Protein AF-A0A429GMI8-F1 (afdb_monomer)

pLDDT: mean 94.77, std 4.15, range [67.19, 98.38]

Nearest PDB structures (foldseek):
  2qen-assembly1_A  TM=8.266E-01  e=5.742E-08  unclassified
  6ez1-assembly1_A  TM=9.161E-01  e=9.143E-01  Halobacterium salinarum NRC-1
  8vap-assembly1_A  TM=3.397E-01  e=1.496E+00  Escherichia coli
  1tlq-assembly1_A  TM=2.364E-01  e=5.269E+00  Bacillus subtilis

Radius of gyration: 17.48 Å; Cα contacts (8 Å, |Δi|>4): 154; chains: 1; bounding box: 39×21×49 Å

Foldseek 3Di:
DDFDDLVVQLVVLCVLQVVVVHDDDSVLSSVQCVQWVRDVVLSVLQSVVVSVPPSDVVVSLVVLLVVLLVVLVPDDPLLLLLLLQLLVPQQDPVSSQVSCCVPPVDGDDPVRSVVSVVVCVVVQQDDSSHGPTVSNSSNSNVD

Sequence (143 aa):
MERFTREDSMEFLSRGFAEEGLHPPIGVLEKAVELFDGIVGWLTLYGRSYVDGLTDLEKLKDVAVDMALEELNKLSEREKIILKAIAAGSDSWSKVRRYIAERKGVIFPKATLTRTIKKLEKLSLIRDYEFLDPVYKLAASRL

Solvent-accessible surface area (backbone atoms only — not comparable to full-atom values): 7926 Å² total; per-residue (Å²): 133,69,63,43,52,73,65,55,36,48,50,52,51,52,51,57,33,48,77,73,75,42,82,76,59,67,73,58,51,52,51,51,40,67,65,44,64,21,29,50,70,53,52,48,54,48,55,51,38,37,72,75,66,55,70,54,62,68,62,51,49,50,54,51,23,51,54,39,32,60,58,54,65,74,48,54,72,70,52,48,52,51,45,29,28,30,51,74,68,21,64,41,74,69,46,33,53,49,46,40,35,74,77,68,74,45,83,74,56,69,70,56,51,55,51,48,52,55,49,41,37,74,69,59,53,30,54,89,54,38,62,73,40,68,48,50,35,57,18,31,61,72,106

Structure (mmCIF, N/CA/C/O backbone):
data_AF-A0A429GMI8-F1
#
_entry.id   AF-A0A429GMI8-F1
#
loop_
_atom_site.group_PDB
_atom_site.id
_atom_site.type_symbol
_atom_site.label_atom_id
_atom_site.label_alt_i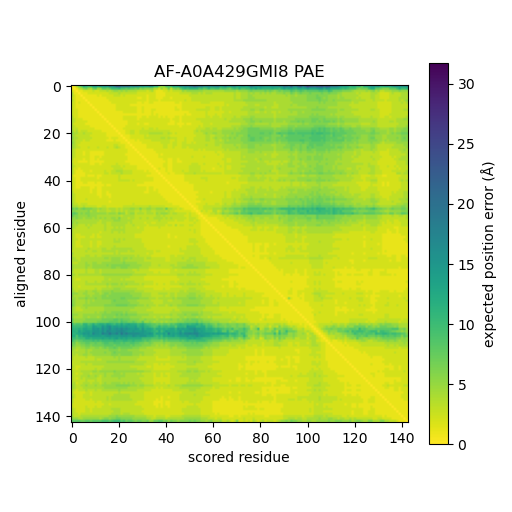d
_atom_site.label_comp_id
_atom_site.label_asym_id
_atom_site.label_entity_id
_atom_site.label_seq_id
_atom_site.pdbx_PDB_ins_code
_atom_site.Cartn_x
_atom_site.Cartn_y
_atom_site.Cartn_z
_atom_site.occupancy
_atom_site.B_iso_or_equiv
_atom_site.auth_seq_id
_atom_site.auth_comp_id
_atom_site.auth_asym_id
_atom_site.auth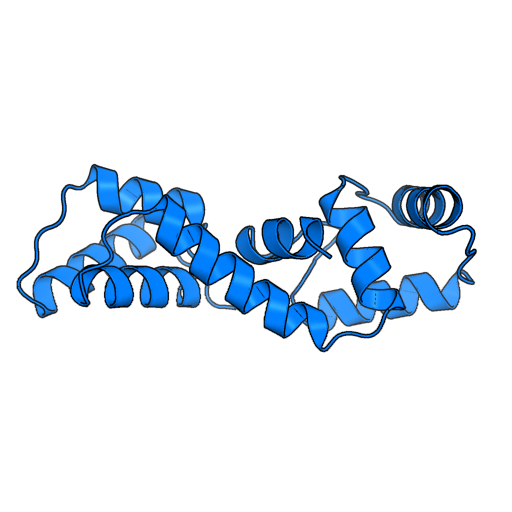_atom_id
_atom_site.pdbx_PDB_model_num
ATOM 1 N N . MET A 1 1 ? 6.431 7.946 4.937 1.00 67.19 1 MET A N 1
ATOM 2 C CA . MET A 1 1 ? 5.320 7.123 5.441 1.00 67.19 1 MET A CA 1
ATOM 3 C C . MET A 1 1 ? 5.625 6.820 6.889 1.00 67.19 1 MET A C 1
ATOM 5 O O . MET A 1 1 ? 6.722 6.346 7.161 1.00 67.19 1 MET A O 1
ATOM 9 N N . GLU A 1 2 ? 4.728 7.193 7.792 1.00 86.81 2 GLU A N 1
ATOM 10 C CA . GLU A 1 2 ? 4.853 6.862 9.209 1.00 86.81 2 GLU A CA 1
ATOM 11 C C . GLU A 1 2 ? 4.366 5.428 9.417 1.00 86.81 2 GLU A C 1
ATOM 13 O O . GLU A 1 2 ? 3.319 5.041 8.890 1.00 86.81 2 GLU A O 1
ATOM 18 N N . ARG A 1 3 ? 5.171 4.629 10.114 1.00 94.19 3 ARG A N 1
ATOM 19 C CA . ARG A 1 3 ? 4.885 3.230 10.406 1.00 94.19 3 ARG A CA 1
ATOM 20 C C . ARG A 1 3 ? 5.183 2.984 11.875 1.00 94.19 3 ARG A C 1
ATOM 22 O O . ARG A 1 3 ? 6.300 3.226 12.325 1.00 94.19 3 ARG A O 1
ATOM 29 N N . PHE A 1 4 ? 4.177 2.511 12.583 1.00 96.69 4 PHE A N 1
ATOM 30 C CA . PHE A 1 4 ? 4.239 2.167 13.989 1.00 96.69 4 PHE A CA 1
ATOM 31 C C . PHE A 1 4 ? 4.766 0.753 14.205 1.00 96.69 4 PHE A C 1
ATOM 33 O O . PHE A 1 4 ? 4.695 -0.106 13.322 1.00 96.69 4 PHE A O 1
ATOM 40 N N . THR A 1 5 ? 5.297 0.514 15.404 1.00 97.12 5 THR A N 1
ATOM 41 C CA . THR A 1 5 ? 5.516 -0.849 15.894 1.00 97.12 5 THR A CA 1
ATOM 42 C C . THR A 1 5 ? 4.171 -1.554 16.081 1.00 97.12 5 THR A C 1
ATOM 44 O O . THR A 1 5 ? 3.110 -0.919 16.032 1.00 97.12 5 THR A O 1
ATOM 47 N N . ARG A 1 6 ? 4.180 -2.876 16.290 1.00 96.50 6 ARG A N 1
ATOM 48 C CA . ARG A 1 6 ? 2.935 -3.607 16.566 1.00 96.50 6 ARG A CA 1
ATOM 49 C C . ARG A 1 6 ? 2.269 -3.047 17.824 1.00 96.50 6 ARG A C 1
ATOM 51 O O . ARG A 1 6 ? 1.066 -2.818 17.820 1.00 96.50 6 ARG A O 1
ATOM 58 N N . GLU A 1 7 ? 3.058 -2.791 18.860 1.00 96.94 7 GLU A N 1
ATOM 59 C CA . GLU A 1 7 ? 2.626 -2.257 20.149 1.00 96.94 7 GLU A CA 1
ATOM 60 C C . GLU A 1 7 ? 2.018 -0.860 19.994 1.00 96.94 7 GLU A C 1
ATOM 62 O O . GLU A 1 7 ? 0.875 -0.648 20.398 1.00 96.94 7 GLU A O 1
ATOM 67 N N . ASP A 1 8 ? 2.723 0.050 19.314 1.00 98.00 8 ASP A N 1
ATOM 68 C CA . ASP A 1 8 ? 2.232 1.410 19.057 1.00 98.00 8 ASP A CA 1
ATOM 69 C C . ASP A 1 8 ? 0.954 1.392 18.204 1.00 98.00 8 ASP A C 1
ATOM 71 O O . ASP A 1 8 ? 0.040 2.179 18.427 1.00 98.00 8 ASP A O 1
ATOM 75 N N . SER A 1 9 ? 0.848 0.464 17.247 1.00 98.00 9 SER A N 1
ATOM 76 C CA . SER A 1 9 ? -0.350 0.307 16.409 1.00 98.00 9 SER A CA 1
ATOM 77 C C . SER A 1 9 ? -1.560 -0.162 17.218 1.00 98.00 9 SER A C 1
ATOM 79 O O . SER A 1 9 ? -2.674 0.328 17.016 1.00 98.00 9 SER A O 1
ATOM 81 N N . MET A 1 10 ? -1.344 -1.107 18.138 1.00 97.81 10 MET A N 1
ATOM 82 C CA . MET A 1 10 ? -2.378 -1.598 19.048 1.00 97.81 10 MET A CA 1
ATOM 83 C C . MET A 1 10 ? -2.835 -0.494 20.003 1.00 97.81 10 MET A C 1
ATOM 85 O O . MET A 1 10 ? -4.040 -0.308 20.180 1.00 97.81 10 MET A O 1
ATOM 89 N N . GLU A 1 11 ? -1.896 0.261 20.581 1.00 97.56 11 GLU A N 1
ATOM 90 C CA . GLU A 1 11 ? -2.214 1.397 21.447 1.00 97.56 11 GLU A CA 1
ATOM 91 C C . GLU A 1 11 ? -2.968 2.485 20.675 1.00 97.56 11 GLU A C 1
ATOM 93 O O . GLU A 1 11 ? -4.008 2.956 21.140 1.00 97.56 11 GLU A O 1
ATOM 98 N N . PHE A 1 12 ? -2.495 2.837 19.477 1.00 97.62 12 PHE A N 1
ATOM 99 C CA . PHE A 1 12 ? -3.115 3.834 18.607 1.00 97.62 12 PHE A CA 1
ATOM 100 C C . PHE A 1 12 ? -4.587 3.508 18.328 1.00 97.62 12 PHE A C 1
ATOM 102 O O . PHE A 1 12 ? -5.462 4.339 18.577 1.00 97.62 12 PHE A O 1
ATOM 109 N N . LEU A 1 13 ? -4.880 2.280 17.881 1.00 97.06 13 LEU A N 1
ATOM 110 C CA . LEU A 1 13 ? -6.254 1.840 17.634 1.00 97.06 13 LEU A CA 1
ATOM 111 C C . LEU A 1 13 ? -7.080 1.797 18.923 1.00 97.06 13 LEU A C 1
ATOM 113 O O . LEU A 1 13 ? -8.200 2.302 18.950 1.00 97.06 13 LEU A O 1
ATOM 117 N N . SER A 1 14 ? -6.542 1.207 19.995 1.00 97.06 14 SER A N 1
ATOM 118 C CA . SER A 1 14 ? -7.264 1.067 21.263 1.00 97.06 14 SER A CA 1
ATOM 119 C C . SER A 1 14 ? -7.665 2.421 21.844 1.00 97.06 14 SER A C 1
ATOM 121 O O . SER A 1 14 ? -8.777 2.560 22.352 1.00 97.06 14 SER A O 1
ATOM 123 N N . ARG A 1 15 ? -6.772 3.414 21.785 1.00 97.12 15 ARG A N 1
ATOM 124 C CA . ARG A 1 15 ? -7.049 4.769 22.269 1.00 97.12 15 ARG A CA 1
ATOM 125 C C . ARG A 1 15 ? -8.063 5.482 21.384 1.00 97.12 15 ARG A C 1
ATOM 127 O O . ARG A 1 15 ? -9.026 6.016 21.922 1.00 97.12 15 ARG A O 1
ATOM 134 N N . GLY A 1 16 ? -7.907 5.407 20.061 1.00 96.44 16 GLY A N 1
ATOM 135 C CA . GLY A 1 16 ? -8.865 5.998 19.124 1.00 96.44 16 GLY A CA 1
ATOM 136 C C . GLY A 1 16 ? -10.281 5.439 19.295 1.00 96.44 16 GLY A C 1
ATOM 137 O O . GLY A 1 16 ? -11.247 6.192 19.307 1.00 96.44 16 GLY A O 1
ATOM 138 N N . PHE A 1 17 ? -10.423 4.129 19.520 1.00 96.81 17 PHE A N 1
ATOM 139 C CA . PHE A 1 17 ? -11.732 3.541 19.818 1.00 96.81 17 PHE A CA 1
ATOM 140 C C . PHE A 1 17 ? -12.294 3.992 21.167 1.00 96.81 17 PHE A C 1
ATOM 142 O O . PHE A 1 17 ? -13.485 4.284 21.252 1.00 96.81 17 PHE A O 1
ATOM 149 N N . ALA A 1 18 ? -11.458 4.082 22.204 1.00 96.69 18 ALA A N 1
ATOM 150 C CA . ALA A 1 18 ? -11.894 4.539 23.520 1.00 96.69 18 ALA A CA 1
ATOM 151 C C . ALA A 1 18 ? -12.388 5.997 23.502 1.00 96.69 18 ALA A C 1
ATOM 153 O O . ALA A 1 18 ? -13.347 6.316 24.203 1.00 96.69 18 ALA A O 1
ATOM 154 N N . GLU A 1 19 ? -11.780 6.863 22.684 1.00 96.69 19 GLU A N 1
ATOM 155 C CA . GLU A 1 19 ? -12.226 8.250 22.470 1.00 96.69 19 GLU A CA 1
ATOM 156 C C . GLU A 1 19 ? -13.634 8.326 21.853 1.00 96.69 19 GLU A C 1
ATOM 158 O O . GLU A 1 19 ? -14.408 9.217 22.197 1.00 96.69 19 GLU A O 1
ATOM 163 N N . GLU A 1 20 ? -14.004 7.342 21.031 1.00 95.31 20 GLU A N 1
ATOM 164 C CA . GLU A 1 20 ? -15.343 7.185 20.441 1.00 95.31 20 GLU A CA 1
ATOM 165 C C . GLU A 1 20 ? -16.293 6.338 21.319 1.00 95.31 20 GLU A C 1
ATOM 167 O O . GLU A 1 20 ? -17.400 5.988 20.908 1.00 95.31 20 GLU A O 1
ATOM 172 N N . GLY A 1 21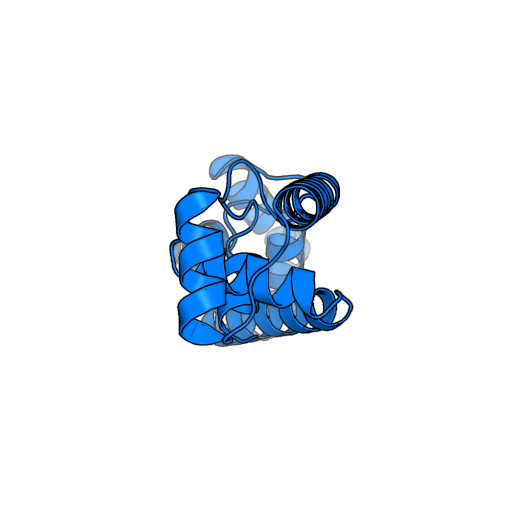 ? -15.878 5.971 22.539 1.00 95.56 21 GLY A N 1
ATOM 173 C CA . GLY A 1 21 ? -16.671 5.150 23.462 1.00 95.56 21 GLY A CA 1
ATOM 174 C C . GLY A 1 21 ? -16.834 3.685 23.033 1.00 95.56 21 GLY A C 1
ATOM 175 O O . GLY A 1 21 ? -17.758 3.005 23.486 1.00 95.56 21 GLY A O 1
ATOM 176 N N . LEU A 1 22 ? -15.958 3.188 22.156 1.00 94.56 22 LEU A N 1
ATOM 177 C CA . LEU A 1 22 ? -15.963 1.821 21.643 1.00 94.56 22 LEU A CA 1
ATOM 178 C C . LEU A 1 22 ? -14.863 0.968 22.282 1.00 94.56 22 LEU A C 1
ATOM 180 O O . LEU A 1 22 ? -13.749 1.420 22.540 1.00 94.56 22 LEU A O 1
ATOM 184 N N . HIS A 1 23 ? -15.156 -0.323 22.450 1.00 94.31 23 HIS A N 1
ATOM 185 C CA . HIS A 1 23 ? -14.199 -1.317 22.944 1.00 94.31 23 HIS A CA 1
ATOM 186 C C . HIS A 1 23 ? -14.226 -2.586 22.080 1.00 94.31 23 HIS A C 1
ATOM 188 O O . HIS A 1 23 ? -14.779 -3.608 22.500 1.00 94.31 23 HIS A O 1
ATOM 194 N N . PRO A 1 24 ? -13.683 -2.545 20.848 1.00 91.94 24 PRO A N 1
ATOM 195 C CA 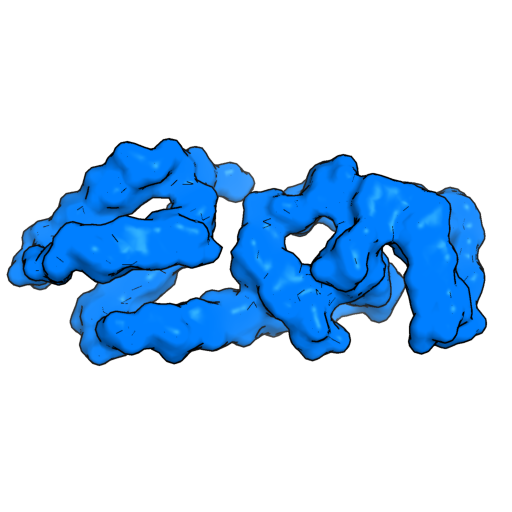. PRO A 1 24 ? -13.638 -3.726 19.998 1.00 91.94 24 PRO A CA 1
ATOM 196 C C . PRO A 1 24 ? -12.791 -4.842 20.636 1.00 91.94 24 PRO A C 1
ATOM 198 O O . PRO A 1 24 ? -11.828 -4.552 21.351 1.00 91.94 24 PRO A O 1
ATOM 201 N N . PRO A 1 25 ? -13.104 -6.125 20.374 1.00 93.56 25 PRO A N 1
ATOM 202 C CA . PRO A 1 25 ? -12.305 -7.238 20.878 1.00 93.56 25 PRO A CA 1
ATOM 203 C C . PRO A 1 25 ? -10.842 -7.130 20.439 1.00 93.56 25 PRO A C 1
ATOM 205 O O . PRO A 1 25 ? -10.569 -6.792 19.292 1.00 93.56 25 PRO A 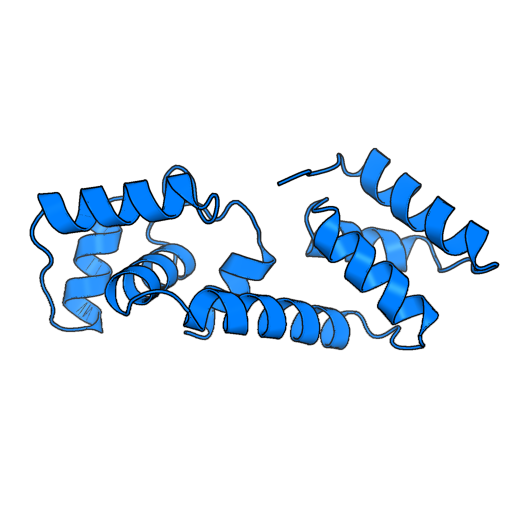O 1
ATOM 208 N N . ILE A 1 26 ? -9.895 -7.505 21.301 1.00 93.19 26 ILE A N 1
ATOM 209 C CA . ILE A 1 26 ? -8.458 -7.378 20.995 1.00 93.19 26 ILE A CA 1
ATOM 210 C C . ILE A 1 26 ? -8.055 -8.076 19.687 1.00 93.19 26 ILE A C 1
ATOM 212 O O . ILE A 1 26 ? -7.328 -7.500 18.886 1.00 93.19 26 ILE A O 1
ATOM 216 N N . GLY A 1 27 ? -8.630 -9.249 19.400 1.00 93.81 27 GLY A N 1
ATOM 217 C CA . GLY A 1 27 ? -8.365 -9.986 18.161 1.00 93.81 27 GLY A CA 1
ATOM 218 C C . GLY A 1 27 ? 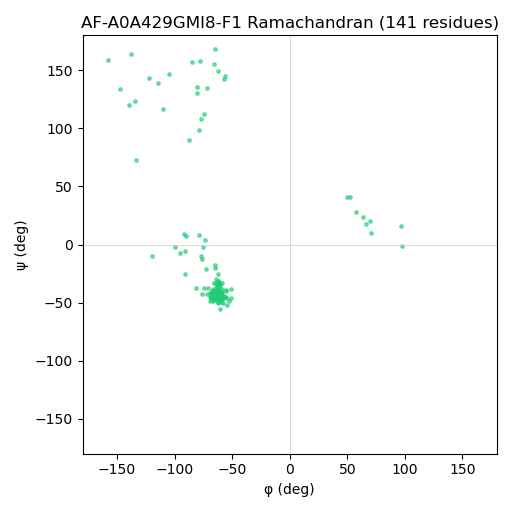-8.835 -9.272 16.887 1.00 93.81 27 GLY A C 1
ATOM 219 O O . GLY A 1 27 ? -8.400 -9.619 15.795 1.00 93.81 27 GLY A O 1
ATOM 220 N N . VAL A 1 28 ? -9.721 -8.278 16.997 1.00 91.81 28 VAL A N 1
ATOM 221 C CA . VAL A 1 28 ? -10.105 -7.401 15.880 1.00 91.81 28 VAL A CA 1
ATOM 222 C C . VAL A 1 28 ? -8.995 -6.382 15.603 1.00 91.81 28 VAL A C 1
ATOM 224 O O . VAL A 1 28 ? -8.628 -6.184 14.447 1.00 91.81 28 VAL A O 1
ATOM 227 N N . LEU A 1 29 ? -8.411 -5.792 16.652 1.00 94.44 29 LEU A N 1
ATOM 228 C CA . LEU A 1 29 ? -7.282 -4.864 16.535 1.00 94.44 29 LEU A CA 1
ATOM 229 C C . LEU A 1 29 ? -6.044 -5.590 15.999 1.00 94.44 29 LEU A C 1
ATOM 231 O O . LEU A 1 29 ? -5.426 -5.113 15.054 1.00 94.44 29 LEU A O 1
ATOM 235 N N . GLU A 1 30 ? -5.725 -6.769 16.540 1.00 95.56 30 GLU A N 1
ATOM 236 C CA . GLU A 1 30 ? -4.558 -7.555 16.117 1.00 95.56 30 GLU A CA 1
ATOM 237 C C . GLU A 1 30 ? -4.590 -7.864 14.621 1.00 95.56 30 GLU A C 1
ATOM 239 O O . GLU A 1 30 ? -3.599 -7.649 13.925 1.00 95.56 30 GLU A O 1
ATOM 244 N N . LYS A 1 31 ? -5.748 -8.290 14.103 1.00 93.44 31 LYS A N 1
ATOM 245 C CA . LYS A 1 31 ? -5.912 -8.561 12.671 1.00 93.44 31 LYS A CA 1
ATOM 246 C C . LYS A 1 31 ? -5.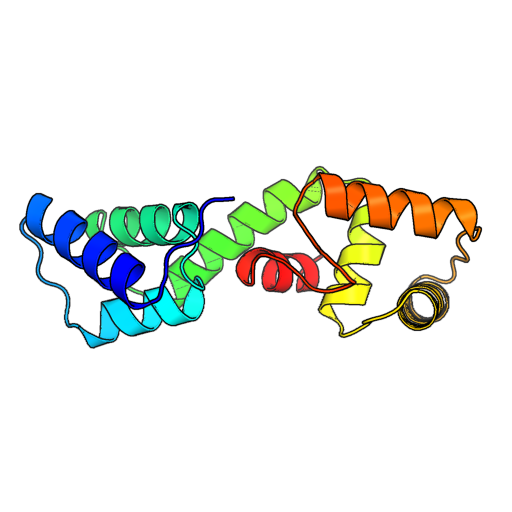748 -7.308 11.813 1.00 93.44 31 LYS A C 1
ATOM 248 O O . LYS A 1 31 ? -5.185 -7.396 10.726 1.00 93.44 31 LYS A O 1
ATOM 253 N N . ALA A 1 32 ? -6.227 -6.153 12.277 1.00 93.25 32 ALA A N 1
ATOM 254 C CA . ALA A 1 32 ? -6.036 -4.893 11.566 1.00 93.25 32 ALA A CA 1
ATOM 255 C C . ALA A 1 32 ? -4.552 -4.496 11.526 1.00 93.25 32 ALA A C 1
ATOM 257 O O . ALA A 1 32 ? -4.041 -4.137 10.466 1.00 93.25 32 ALA A O 1
ATOM 258 N N . VAL A 1 33 ? -3.839 -4.624 12.649 1.00 95.88 33 VAL A N 1
ATOM 259 C CA . VAL A 1 33 ? -2.396 -4.346 12.721 1.00 95.88 33 VAL A CA 1
ATOM 260 C C . VAL A 1 33 ? -1.597 -5.299 11.834 1.00 95.88 33 VAL A C 1
ATOM 262 O O . VAL A 1 33 ? -0.692 -4.857 11.133 1.00 95.88 33 VAL A O 1
ATOM 265 N N . GLU A 1 34 ? -1.949 -6.585 11.807 1.00 94.31 34 GLU A N 1
ATOM 266 C CA . GLU A 1 34 ? -1.317 -7.576 10.927 1.00 94.31 34 GLU A CA 1
ATOM 267 C C . GLU A 1 34 ? -1.554 -7.289 9.448 1.00 94.31 34 GLU A C 1
ATOM 269 O O . GLU A 1 34 ? -0.639 -7.421 8.637 1.00 94.31 34 GLU A O 1
ATOM 274 N N . LEU A 1 35 ? -2.770 -6.877 9.089 1.00 92.56 35 LEU A N 1
ATOM 275 C CA . LEU A 1 35 ? -3.122 -6.570 7.709 1.00 92.56 35 LEU A CA 1
ATOM 276 C C . LEU A 1 35 ? -2.419 -5.303 7.198 1.00 92.56 35 LEU A C 1
ATOM 278 O O . LEU A 1 35 ? -1.970 -5.267 6.052 1.00 92.56 35 LEU A O 1
ATOM 282 N N . PHE A 1 36 ? -2.356 -4.266 8.034 1.00 94.75 36 PHE A N 1
ATOM 283 C CA . PHE A 1 36 ? -1.879 -2.938 7.647 1.00 94.75 36 PHE A CA 1
ATOM 284 C C . PHE A 1 36 ? -0.429 -2.650 8.043 1.00 94.75 36 PHE A C 1
ATOM 286 O O . PHE A 1 36 ? 0.087 -1.585 7.703 1.00 94.75 36 PHE A O 1
ATOM 293 N N . ASP A 1 37 ? 0.234 -3.590 8.720 1.00 94.75 37 ASP A N 1
ATOM 294 C CA . ASP A 1 37 ? 1.676 -3.582 9.001 1.00 94.75 37 ASP A CA 1
ATOM 295 C C . ASP A 1 37 ? 2.153 -2.266 9.647 1.00 94.75 37 ASP A C 1
ATOM 297 O O . ASP A 1 37 ? 3.170 -1.673 9.280 1.00 94.75 37 ASP A O 1
ATOM 301 N N . GLY A 1 38 ? 1.335 -1.762 10.576 1.00 94.50 38 GLY A N 1
ATOM 302 C CA . GLY A 1 38 ? 1.589 -0.545 11.346 1.00 94.50 38 GLY A CA 1
ATOM 303 C C . GLY A 1 38 ? 1.492 0.772 10.573 1.00 94.50 38 GLY A C 1
ATOM 304 O O . GLY A 1 38 ? 1.879 1.819 11.091 1.00 94.50 38 GLY A O 1
ATOM 305 N N . ILE A 1 39 ? 1.004 0.771 9.332 1.00 96.19 39 ILE A N 1
ATOM 306 C CA . ILE A 1 39 ? 0.912 1.991 8.523 1.00 96.19 39 ILE A CA 1
ATOM 307 C C . ILE A 1 39 ? -0.241 2.859 9.026 1.00 96.19 39 ILE A C 1
ATOM 309 O O . ILE A 1 39 ? -1.417 2.530 8.857 1.00 96.19 39 ILE A O 1
ATOM 313 N N . VAL A 1 40 ? 0.110 4.011 9.603 1.00 95.38 40 VAL A N 1
ATOM 314 C CA . VAL A 1 40 ? -0.818 4.894 10.332 1.00 95.38 40 VAL A CA 1
ATOM 315 C C . VAL A 1 40 ? -2.022 5.305 9.486 1.00 95.38 40 VAL A C 1
ATOM 317 O O . VAL A 1 40 ? -3.146 5.308 9.983 1.00 95.38 40 VAL A O 1
ATOM 320 N N . GLY A 1 41 ? -1.818 5.594 8.196 1.00 94.44 41 GLY A N 1
ATOM 321 C CA . GLY A 1 41 ? -2.903 5.972 7.284 1.00 94.44 41 GLY A CA 1
ATOM 322 C C . GLY A 1 41 ? -3.974 4.887 7.152 1.00 94.44 41 GLY A C 1
ATOM 323 O O . GLY A 1 41 ? -5.165 5.180 7.250 1.00 94.44 41 GLY A O 1
ATOM 324 N N . TRP A 1 42 ? -3.563 3.624 7.019 1.00 95.88 42 TRP A N 1
ATOM 325 C CA . TRP A 1 42 ? -4.499 2.506 6.923 1.00 95.88 42 TRP A CA 1
ATOM 326 C C . TR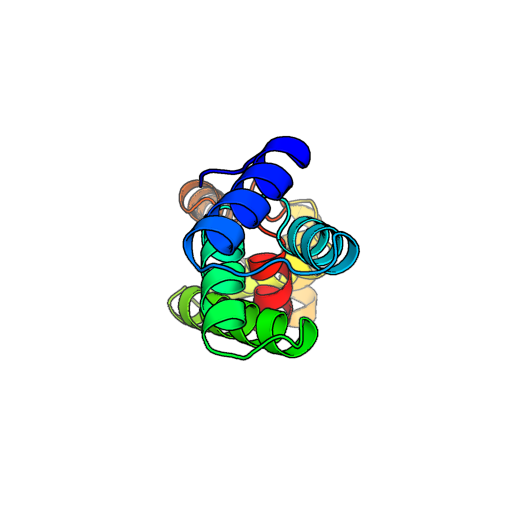P A 1 42 ? -5.137 2.151 8.262 1.00 95.88 42 TRP A C 1
ATOM 328 O O . TRP A 1 42 ? -6.331 1.869 8.298 1.00 95.88 42 TRP A O 1
ATOM 338 N N . LEU A 1 43 ? -4.388 2.235 9.368 1.00 95.69 43 LEU A N 1
ATOM 339 C CA . LEU A 1 43 ? -4.949 2.080 10.716 1.00 95.69 43 LEU A CA 1
ATOM 340 C C . LEU A 1 43 ? -6.016 3.146 11.002 1.00 95.69 43 LEU A C 1
ATOM 342 O O . LEU A 1 43 ? -7.057 2.844 11.579 1.00 95.69 43 LEU A O 1
ATOM 346 N N . THR A 1 44 ? -5.788 4.379 10.544 1.00 95.50 44 THR A N 1
ATOM 347 C CA . THR A 1 44 ? -6.747 5.485 10.662 1.00 95.50 44 THR A CA 1
ATOM 348 C C . THR A 1 44 ? -7.996 5.229 9.820 1.00 95.50 44 THR A C 1
ATOM 350 O O . THR A 1 44 ? -9.109 5.340 10.335 1.00 95.50 44 THR A O 1
ATOM 353 N N . LEU A 1 45 ? -7.832 4.836 8.549 1.00 94.62 45 LEU A N 1
ATOM 354 C CA . LEU A 1 45 ? -8.950 4.462 7.673 1.00 94.62 45 LEU A CA 1
ATOM 355 C C . LEU A 1 45 ? -9.779 3.333 8.295 1.00 94.62 45 LEU A C 1
ATOM 357 O O . LEU A 1 45 ? -11.008 3.406 8.318 1.00 94.62 45 LEU A O 1
ATOM 361 N N . TYR A 1 46 ? -9.102 2.314 8.820 1.00 94.50 46 TYR A N 1
ATOM 362 C CA . TYR A 1 46 ? -9.720 1.184 9.495 1.00 94.50 46 TYR A CA 1
ATOM 363 C C . TYR A 1 46 ? -10.524 1.621 10.721 1.00 94.50 46 TYR A C 1
ATOM 365 O O . TYR A 1 46 ? -11.717 1.335 10.796 1.00 94.50 46 TYR A O 1
ATOM 373 N N . GLY A 1 47 ? -9.895 2.343 11.656 1.00 94.25 47 GLY A N 1
ATOM 374 C CA . GLY A 1 47 ? -10.547 2.807 12.880 1.00 94.25 47 GLY A CA 1
ATOM 375 C C . GLY A 1 47 ? -11.779 3.653 12.574 1.00 94.25 47 GLY A C 1
ATOM 376 O O . GLY A 1 47 ? -12.854 3.397 13.113 1.00 94.25 47 GLY A O 1
ATOM 377 N N . ARG A 1 48 ? -11.656 4.589 11.624 1.00 95.06 48 ARG A N 1
ATOM 378 C CA . ARG A 1 48 ? -12.773 5.434 11.202 1.00 95.06 48 ARG A CA 1
ATOM 379 C C . ARG A 1 48 ? -13.914 4.632 10.580 1.00 95.06 48 ARG A C 1
ATOM 381 O O . ARG A 1 48 ? -15.065 4.808 10.960 1.00 95.06 48 ARG A O 1
ATOM 388 N N . SER A 1 49 ? -13.599 3.728 9.660 1.00 92.69 49 SER A N 1
ATOM 389 C CA . SER A 1 49 ? -14.621 2.924 8.985 1.00 92.69 49 SER A CA 1
ATOM 390 C C . SER A 1 49 ? -15.334 1.972 9.950 1.00 92.69 49 SER A C 1
ATOM 392 O O . SER A 1 49 ? -16.533 1.738 9.809 1.00 92.69 49 SER A O 1
ATOM 394 N N . TYR A 1 50 ? -14.618 1.464 10.958 1.00 92.81 50 TYR A N 1
ATOM 395 C CA . TYR A 1 50 ? -15.200 0.658 12.027 1.00 92.81 50 TYR A CA 1
ATOM 396 C C . TYR A 1 50 ? -16.198 1.472 12.862 1.00 92.81 50 TYR A C 1
ATOM 398 O O . TYR A 1 50 ? -17.297 0.988 13.131 1.00 92.81 50 TYR A O 1
ATOM 406 N N . VAL A 1 51 ? -15.849 2.712 13.232 1.00 92.38 51 VAL A N 1
ATOM 407 C CA . VAL A 1 51 ? -16.754 3.654 13.925 1.00 92.38 51 VAL A CA 1
ATOM 408 C C . VAL A 1 51 ? -17.994 3.949 13.076 1.00 92.38 51 VAL A C 1
ATOM 410 O O . VAL A 1 51 ? -19.109 3.935 13.592 1.00 92.38 51 VAL A O 1
ATOM 413 N N . ASP A 1 52 ? -17.819 4.115 11.764 1.00 92.69 52 ASP A N 1
ATOM 414 C CA . ASP A 1 52 ? -18.908 4.346 10.806 1.00 92.69 52 ASP A CA 1
ATOM 415 C C . ASP A 1 52 ? -19.754 3.071 10.525 1.00 92.69 52 ASP A C 1
ATOM 417 O O . ASP A 1 52 ? -20.685 3.092 9.717 1.00 92.69 52 ASP A O 1
ATOM 421 N N . GLY A 1 53 ? -19.470 1.953 11.209 1.00 90.00 53 GLY A N 1
ATOM 422 C CA . GLY A 1 53 ? -20.271 0.723 11.205 1.00 90.00 53 GLY A CA 1
ATOM 423 C C . GLY A 1 53 ? -19.785 -0.377 10.257 1.00 90.00 53 GLY A C 1
ATOM 424 O O . GLY A 1 53 ? -20.363 -1.467 10.234 1.00 90.00 53 GLY A O 1
ATOM 425 N N . LEU A 1 54 ? -18.712 -0.144 9.496 1.00 88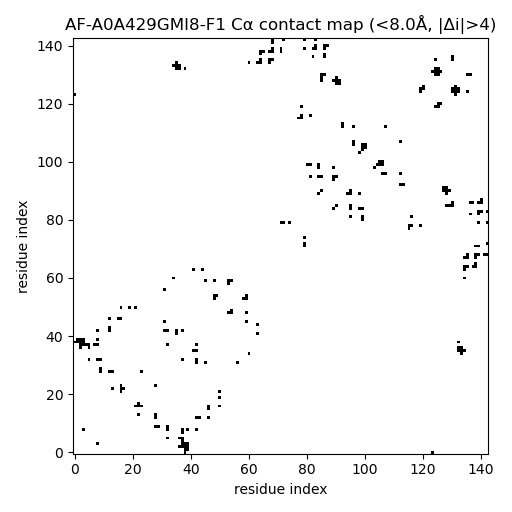.88 54 LEU A N 1
ATOM 426 C CA . LEU A 1 54 ? -18.086 -1.165 8.659 1.00 88.88 54 LEU A CA 1
ATOM 427 C C . LEU A 1 54 ? -17.053 -1.943 9.479 1.00 88.88 54 LEU A C 1
ATOM 429 O O . LEU A 1 54 ? -15.881 -1.590 9.526 1.00 88.88 54 LEU A O 1
ATOM 433 N N . THR A 1 55 ? -17.496 -3.020 10.124 1.00 87.81 55 THR A N 1
ATOM 434 C CA . THR A 1 55 ? -16.657 -3.854 11.007 1.00 87.81 55 THR A CA 1
ATOM 435 C C . THR A 1 55 ? -16.058 -5.086 10.318 1.00 87.81 55 THR A C 1
ATOM 437 O O . THR A 1 55 ? -15.237 -5.795 10.899 1.00 87.81 55 THR A O 1
ATOM 440 N N . ASP A 1 56 ? -16.461 -5.353 9.075 1.00 89.62 56 ASP A N 1
ATOM 441 C CA . ASP A 1 56 ? -15.958 -6.462 8.265 1.00 89.62 56 ASP A CA 1
ATOM 442 C C . ASP A 1 56 ? -14.567 -6.130 7.708 1.00 89.62 56 ASP A C 1
ATOM 444 O O . ASP A 1 56 ? -14.416 -5.309 6.799 1.00 89.62 56 ASP A O 1
ATOM 448 N N . LEU A 1 57 ? -13.547 -6.787 8.261 1.00 86.62 57 LEU A N 1
ATOM 449 C CA . LEU A 1 57 ? -12.150 -6.543 7.918 1.00 86.62 57 LEU A CA 1
ATOM 450 C C . LEU A 1 57 ? -11.825 -6.837 6.446 1.00 86.62 57 LEU A C 1
ATOM 452 O O . LEU A 1 57 ? -11.009 -6.124 5.866 1.00 86.62 57 LEU A O 1
ATOM 456 N N . GLU A 1 58 ? -12.449 -7.840 5.821 1.00 88.62 58 GLU A N 1
ATOM 457 C CA . GLU A 1 58 ? -12.176 -8.130 4.407 1.00 88.62 58 GLU A CA 1
ATOM 458 C C . GLU A 1 58 ? -12.764 -7.041 3.506 1.00 88.62 58 GLU A C 1
ATOM 460 O O . GLU A 1 58 ? -12.103 -6.598 2.569 1.00 88.62 58 GLU A O 1
ATOM 465 N N . LYS A 1 59 ? -13.947 -6.509 3.836 1.00 91.38 59 LYS A N 1
ATOM 466 C CA . LYS A 1 59 ? -14.490 -5.349 3.109 1.00 91.38 59 LYS A CA 1
ATOM 467 C C . LYS A 1 59 ? -13.615 -4.108 3.278 1.00 91.38 59 LYS A C 1
ATOM 469 O O . LYS A 1 59 ? -13.401 -3.379 2.316 1.00 91.38 59 LYS A O 1
ATOM 474 N N . LEU A 1 60 ? -13.085 -3.870 4.478 1.00 90.44 60 LEU A N 1
ATOM 475 C CA . LEU A 1 60 ? -12.177 -2.745 4.742 1.00 90.44 60 LEU A CA 1
ATOM 476 C C . LEU A 1 60 ? -10.866 -2.866 3.977 1.00 90.44 60 LEU A C 1
ATOM 478 O O . LEU A 1 60 ? -10.363 -1.886 3.433 1.00 90.44 60 LEU A O 1
ATOM 482 N N . LYS A 1 61 ? -10.326 -4.081 3.919 1.00 92.06 61 LYS A N 1
ATOM 483 C CA . LYS A 1 61 ? -9.166 -4.400 3.099 1.00 92.06 61 LYS A CA 1
ATOM 484 C C . LYS A 1 61 ? -9.433 -4.090 1.633 1.00 92.06 61 LYS A C 1
ATOM 486 O O . LYS A 1 61 ? -8.584 -3.473 1.002 1.00 92.06 61 LYS A O 1
ATOM 491 N N . ASP A 1 62 ? -10.588 -4.483 1.099 1.00 93.69 62 ASP A N 1
ATOM 492 C CA . ASP A 1 62 ? -10.946 -4.174 -0.286 1.00 93.69 62 ASP A CA 1
ATOM 493 C C . ASP A 1 62 ? -11.037 -2.663 -0.525 1.00 93.69 62 ASP A C 1
ATOM 495 O O . ASP A 1 62 ? -10.439 -2.183 -1.483 1.00 93.69 62 ASP A O 1
ATOM 499 N N . VAL A 1 63 ? -11.648 -1.900 0.390 1.00 94.00 63 VAL A N 1
ATOM 500 C CA . VAL A 1 63 ? -11.673 -0.425 0.323 1.00 94.00 63 VAL A CA 1
ATOM 501 C C . VAL A 1 63 ? -10.259 0.166 0.310 1.00 94.00 63 VAL A C 1
ATOM 503 O O . VAL A 1 63 ? -9.960 1.034 -0.510 1.00 94.00 63 VAL A O 1
ATOM 506 N N . ALA A 1 64 ? -9.367 -0.306 1.186 1.00 95.50 64 ALA A N 1
ATOM 507 C CA . ALA A 1 64 ? -7.981 0.160 1.231 1.00 95.50 64 ALA A CA 1
ATOM 508 C C . ALA A 1 64 ? -7.222 -0.179 -0.065 1.00 95.50 64 ALA A C 1
ATOM 510 O O . ALA A 1 64 ? -6.495 0.655 -0.607 1.00 95.50 64 ALA A O 1
ATOM 511 N N . VAL A 1 65 ? -7.416 -1.392 -0.593 1.00 97.00 65 VAL A N 1
ATOM 512 C CA . VAL A 1 65 ? -6.789 -1.831 -1.844 1.00 97.00 65 VAL A CA 1
ATOM 513 C C . VAL A 1 65 ? -7.312 -1.039 -3.038 1.00 97.00 65 VAL A C 1
ATOM 515 O O . VAL A 1 65 ? -6.514 -0.667 -3.895 1.00 97.00 65 VAL A O 1
ATOM 518 N N . ASP A 1 66 ? -8.610 -0.754 -3.100 1.00 96.75 66 ASP A N 1
ATOM 519 C CA . ASP A 1 66 ? -9.206 0.026 -4.184 1.00 96.75 66 ASP A CA 1
ATOM 520 C C . ASP A 1 66 ? -8.726 1.483 -4.142 1.00 96.75 66 ASP A C 1
ATOM 522 O O . ASP A 1 66 ? -8.339 2.029 -5.176 1.00 96.75 66 ASP A O 1
ATOM 526 N N . MET A 1 67 ? -8.607 2.074 -2.949 1.00 96.44 67 MET A N 1
ATOM 527 C CA . MET A 1 67 ? -7.999 3.396 -2.767 1.00 96.44 67 MET A CA 1
ATOM 528 C C . MET A 1 67 ? -6.543 3.425 -3.260 1.00 96.44 67 MET A C 1
ATOM 530 O O . MET A 1 67 ? -6.167 4.290 -4.054 1.00 96.44 67 MET A O 1
ATOM 534 N N . ALA A 1 68 ? -5.724 2.448 -2.861 1.00 97.50 68 ALA A N 1
ATOM 535 C CA . ALA A 1 68 ? -4.349 2.340 -3.345 1.00 97.50 68 ALA A CA 1
ATOM 536 C C . ALA A 1 68 ? -4.292 2.093 -4.867 1.00 97.50 68 ALA A C 1
ATOM 538 O O . ALA A 1 68 ? -3.419 2.621 -5.558 1.00 97.50 68 ALA A O 1
ATOM 539 N N . LEU A 1 69 ? -5.231 1.322 -5.423 1.00 98.19 69 LEU A N 1
ATOM 540 C CA . LEU A 1 69 ? -5.330 1.064 -6.859 1.00 98.19 69 LEU A CA 1
ATOM 541 C C . LEU A 1 69 ? -5.648 2.344 -7.644 1.00 98.19 69 LEU A C 1
ATOM 543 O O . LEU A 1 69 ? -5.035 2.585 -8.685 1.00 98.19 69 LEU A O 1
ATOM 547 N N . GLU A 1 70 ? -6.551 3.192 -7.150 1.00 98.00 70 GLU A N 1
ATOM 548 C CA . GLU A 1 70 ? -6.834 4.508 -7.737 1.00 98.00 70 GLU A CA 1
ATOM 549 C C . GLU A 1 70 ? -5.592 5.406 -7.776 1.00 98.00 70 GLU A C 1
ATOM 551 O O . GLU A 1 70 ? -5.357 6.113 -8.762 1.00 98.00 70 GLU A O 1
ATOM 556 N N . GLU A 1 71 ? -4.753 5.362 -6.740 1.00 97.12 71 GLU A N 1
ATOM 557 C CA . GLU A 1 71 ? -3.480 6.083 -6.721 1.00 97.12 71 GLU A CA 1
ATOM 558 C C . GLU A 1 71 ? -2.479 5.503 -7.721 1.00 97.12 71 GLU A C 1
ATOM 560 O O . GLU A 1 71 ? -1.883 6.249 -8.505 1.00 97.12 71 GLU A O 1
ATOM 565 N N . LEU A 1 72 ? -2.339 4.175 -7.765 1.00 98.19 72 LEU A N 1
ATOM 566 C CA . LEU A 1 72 ? -1.472 3.490 -8.725 1.00 98.19 72 LEU A CA 1
ATOM 567 C C . LEU A 1 72 ? -1.905 3.724 -10.179 1.00 98.19 72 LEU A C 1
ATOM 569 O O . LEU A 1 72 ? -1.053 3.798 -11.067 1.00 98.19 72 LEU A O 1
ATOM 573 N N . ASN A 1 73 ? -3.201 3.906 -10.437 1.00 97.75 73 ASN A N 1
ATOM 574 C CA . ASN A 1 73 ? -3.729 4.209 -11.766 1.00 97.75 73 ASN A CA 1
ATOM 575 C C . ASN A 1 73 ? -3.262 5.564 -12.321 1.00 97.75 73 ASN A C 1
ATOM 577 O O . ASN A 1 73 ? -3.247 5.739 -13.541 1.00 97.75 73 ASN A O 1
ATOM 581 N N . LYS A 1 74 ? -2.805 6.489 -11.462 1.00 97.56 74 LYS A N 1
ATOM 582 C CA . LYS A 1 74 ? -2.218 7.784 -11.863 1.00 97.56 74 LYS A CA 1
ATOM 583 C C . LYS A 1 74 ? -0.783 7.650 -12.391 1.00 97.56 74 LYS A C 1
ATOM 585 O O . LYS A 1 74 ? -0.242 8.602 -12.955 1.00 97.56 74 LYS A O 1
ATOM 590 N N . LEU A 1 75 ? -0.145 6.493 -12.203 1.00 97.81 75 LEU A N 1
ATOM 591 C CA . LEU A 1 75 ? 1.205 6.224 -12.691 1.00 97.81 75 LEU A CA 1
ATOM 592 C C . LEU A 1 75 ? 1.211 5.912 -14.193 1.00 97.81 75 LEU A C 1
ATOM 594 O O . LEU A 1 75 ? 0.230 5.455 -14.780 1.00 97.81 75 LEU A O 1
ATOM 598 N N . SER A 1 76 ? 2.366 6.105 -14.828 1.00 96.44 76 SER A N 1
ATOM 599 C CA . SER A 1 76 ? 2.560 5.719 -16.225 1.00 96.44 76 SER A CA 1
ATOM 600 C C . SER A 1 76 ? 2.489 4.200 -16.410 1.00 96.44 76 SER A C 1
ATOM 602 O O . SER A 1 76 ? 2.837 3.425 -15.518 1.00 96.44 76 SER A O 1
ATOM 604 N N . GLU A 1 77 ? 2.141 3.749 -17.617 1.00 93.94 77 GLU A N 1
ATOM 605 C CA . GLU A 1 77 ? 2.108 2.317 -17.959 1.00 93.94 77 GLU A CA 1
ATOM 606 C C . GLU A 1 77 ? 3.406 1.577 -17.607 1.00 93.94 77 GLU A C 1
ATOM 608 O O . GLU A 1 77 ? 3.384 0.451 -17.114 1.00 93.94 77 GLU A O 1
ATOM 613 N N . ARG A 1 78 ? 4.564 2.221 -17.801 1.00 93.69 78 ARG A N 1
ATOM 614 C CA . ARG A 1 78 ? 5.864 1.607 -17.484 1.00 93.69 78 ARG A CA 1
ATOM 615 C C . ARG A 1 78 ? 6.046 1.374 -15.988 1.00 93.69 78 ARG A C 1
ATOM 617 O O . ARG A 1 78 ? 6.626 0.363 -15.605 1.00 93.69 78 ARG A O 1
ATOM 624 N N . GLU A 1 79 ? 5.583 2.305 -15.163 1.00 97.50 79 GLU A N 1
ATOM 625 C CA . GLU A 1 79 ? 5.632 2.194 -13.704 1.00 97.50 79 GLU A CA 1
ATOM 626 C C . GLU A 1 79 ? 4.717 1.075 -13.220 1.00 97.50 79 GLU A C 1
ATOM 628 O O . GLU A 1 79 ? 5.176 0.191 -12.499 1.00 97.50 79 GLU A O 1
ATOM 633 N N . LYS A 1 80 ? 3.473 1.050 -13.711 1.00 97.19 80 LYS A N 1
ATOM 634 C CA . LYS A 1 80 ? 2.485 0.011 -13.396 1.00 97.19 80 LYS A CA 1
ATOM 635 C C . LYS A 1 80 ? 2.993 -1.390 -13.737 1.00 97.19 80 LYS A C 1
ATOM 637 O O . LYS A 1 80 ? 2.926 -2.296 -12.913 1.00 97.19 80 LYS A O 1
ATOM 642 N N . ILE A 1 81 ? 3.595 -1.556 -14.916 1.00 95.75 81 ILE A N 1
ATOM 643 C CA . ILE A 1 81 ? 4.183 -2.831 -15.349 1.00 95.75 81 ILE A CA 1
ATOM 644 C C . ILE A 1 81 ? 5.313 -3.297 -14.413 1.00 95.75 81 ILE A C 1
ATOM 646 O O . ILE A 1 81 ? 5.394 -4.486 -14.103 1.00 95.75 81 ILE A O 1
ATOM 650 N N . ILE A 1 82 ? 6.184 -2.388 -13.962 1.00 97.25 82 ILE A N 1
ATOM 651 C CA . ILE A 1 82 ? 7.280 -2.728 -13.040 1.00 97.25 82 ILE A CA 1
ATOM 652 C C . ILE A 1 82 ? 6.731 -3.104 -11.661 1.00 97.25 82 ILE A C 1
ATOM 654 O O . ILE A 1 82 ? 7.146 -4.120 -11.110 1.00 97.25 82 ILE A O 1
ATOM 658 N N . LEU A 1 83 ? 5.774 -2.339 -11.131 1.00 98.25 83 LEU A N 1
ATOM 659 C CA . LEU A 1 83 ? 5.127 -2.649 -9.854 1.00 98.25 83 LEU A CA 1
ATOM 660 C C . LEU A 1 83 ? 4.423 -4.008 -9.893 1.00 98.25 83 LEU A C 1
ATOM 662 O O . LEU A 1 83 ? 4.597 -4.804 -8.976 1.00 98.25 83 LEU A O 1
ATOM 666 N N . LYS A 1 84 ? 3.720 -4.326 -10.987 1.00 97.19 84 LYS A N 1
ATOM 667 C CA . LYS A 1 84 ? 3.094 -5.641 -11.184 1.00 97.19 84 LYS A CA 1
ATOM 668 C C . LYS A 1 84 ? 4.122 -6.777 -11.234 1.00 97.19 84 LYS A C 1
ATOM 670 O O . LYS A 1 84 ? 3.891 -7.841 -10.665 1.00 97.19 84 LYS A O 1
ATOM 675 N N . ALA A 1 85 ? 5.275 -6.559 -11.873 1.00 97.06 85 ALA A N 1
ATOM 676 C CA . ALA A 1 85 ? 6.362 -7.540 -11.897 1.00 97.06 85 ALA A CA 1
ATOM 677 C C . ALA A 1 85 ? 6.918 -7.816 -10.490 1.00 97.06 85 ALA A C 1
ATOM 679 O O . ALA A 1 85 ? 7.153 -8.972 -10.135 1.00 97.06 85 ALA A O 1
ATOM 680 N N . ILE A 1 86 ? 7.113 -6.760 -9.696 1.00 98.25 86 ILE A N 1
ATOM 681 C CA . ILE A 1 86 ? 7.593 -6.851 -8.313 1.00 98.25 86 ILE A CA 1
ATOM 682 C C . ILE A 1 86 ? 6.549 -7.534 -7.423 1.00 98.25 86 ILE A C 1
ATOM 684 O O . ILE A 1 86 ? 6.886 -8.449 -6.676 1.00 98.25 86 ILE A O 1
ATOM 688 N N . ALA A 1 87 ? 5.269 -7.174 -7.559 1.00 97.88 87 ALA A N 1
ATOM 689 C CA . ALA A 1 87 ? 4.175 -7.792 -6.810 1.00 97.88 87 ALA A CA 1
ATOM 690 C C . ALA A 1 87 ? 4.069 -9.302 -7.093 1.00 97.88 87 ALA A C 1
ATOM 692 O O . ALA A 1 87 ? 3.791 -10.085 -6.187 1.00 97.88 87 ALA A O 1
ATOM 693 N N . ALA A 1 88 ? 4.396 -9.717 -8.321 1.00 96.50 88 ALA A N 1
ATOM 694 C CA . ALA A 1 88 ? 4.494 -11.115 -8.735 1.00 96.50 88 ALA A CA 1
ATOM 695 C C . ALA A 1 88 ? 5.796 -11.832 -8.300 1.00 96.50 88 ALA A C 1
ATOM 697 O O . ALA A 1 88 ? 6.045 -12.953 -8.743 1.00 96.50 88 ALA A O 1
ATOM 698 N N . GLY A 1 89 ? 6.637 -11.210 -7.465 1.00 96.50 89 GLY A N 1
ATOM 699 C CA . GLY A 1 89 ? 7.840 -11.824 -6.886 1.00 96.50 89 GLY A CA 1
ATOM 700 C C . GLY A 1 89 ? 9.151 -11.530 -7.622 1.00 96.50 89 GLY A C 1
ATOM 701 O O . GLY A 1 89 ? 10.143 -12.234 -7.424 1.00 96.50 89 GLY A O 1
ATOM 702 N N . SER A 1 90 ? 9.192 -10.520 -8.497 1.00 97.56 90 SER A N 1
ATOM 703 C CA . SER A 1 90 ? 10.449 -10.100 -9.131 1.00 97.56 90 SER A CA 1
ATOM 704 C C . SER A 1 90 ? 11.288 -9.234 -8.187 1.00 97.56 90 SER A C 1
ATOM 706 O O . SER A 1 90 ? 11.094 -8.027 -8.124 1.00 97.56 90 SER A O 1
ATOM 708 N N . ASP A 1 91 ? 12.266 -9.850 -7.526 1.00 97.19 91 ASP A N 1
ATOM 709 C CA . ASP A 1 91 ? 13.137 -9.245 -6.496 1.00 97.19 91 ASP A CA 1
ATOM 710 C C . ASP A 1 91 ? 14.452 -8.625 -7.017 1.00 97.19 91 ASP A C 1
ATOM 712 O O . ASP A 1 91 ? 15.367 -8.314 -6.260 1.00 97.19 91 ASP A O 1
ATOM 716 N N . SER A 1 92 ? 14.621 -8.517 -8.333 1.00 97.50 92 SER A N 1
ATOM 717 C CA . SER A 1 92 ? 15.874 -8.035 -8.916 1.00 97.50 92 SER A CA 1
ATOM 718 C C . SER A 1 92 ? 15.673 -7.490 -10.316 1.00 97.50 92 SER A C 1
ATOM 720 O O . SER A 1 92 ? 14.738 -7.860 -11.033 1.00 97.50 92 SER A O 1
ATOM 722 N N . TRP A 1 93 ? 16.616 -6.653 -10.754 1.00 96.56 93 TRP A N 1
ATOM 723 C CA . TRP A 1 93 ? 16.589 -6.031 -12.077 1.00 96.56 93 TRP A CA 1
ATOM 724 C C . TRP A 1 93 ? 16.382 -7.053 -13.204 1.00 96.56 93 TRP A C 1
ATOM 726 O O . TRP A 1 93 ? 15.555 -6.854 -14.096 1.00 96.56 93 TRP A O 1
ATOM 736 N N . SER A 1 94 ? 17.114 -8.170 -13.148 1.00 95.81 94 SER A N 1
ATOM 737 C CA . SER A 1 94 ? 17.051 -9.230 -14.156 1.00 95.81 94 SER A CA 1
ATOM 738 C C . SER A 1 94 ? 15.699 -9.942 -14.156 1.00 95.81 94 SER A C 1
ATOM 740 O O . SER A 1 94 ? 15.166 -10.211 -15.233 1.00 95.81 94 SER A O 1
ATOM 742 N N . LYS A 1 95 ? 15.114 -10.204 -12.977 1.00 97.25 95 LYS A N 1
ATOM 743 C CA . LYS A 1 95 ? 13.788 -10.830 -12.869 1.00 97.25 95 LYS A CA 1
ATOM 744 C C . LYS A 1 95 ? 12.684 -9.896 -13.357 1.00 97.25 95 LYS A C 1
ATOM 746 O O . LYS A 1 95 ? 11.859 -10.333 -14.153 1.00 97.25 95 LYS A O 1
ATOM 751 N N . VAL A 1 96 ? 12.732 -8.610 -12.995 1.00 97.19 96 VAL A N 1
ATOM 752 C CA . VAL A 1 96 ? 11.783 -7.604 -13.501 1.00 97.19 96 VAL A CA 1
ATOM 753 C C . VAL A 1 96 ? 11.875 -7.513 -15.023 1.00 97.19 96 VAL A C 1
ATOM 755 O O . VAL A 1 96 ? 10.865 -7.622 -15.711 1.00 97.19 96 VAL A O 1
ATOM 758 N N . ARG A 1 97 ? 13.085 -7.383 -15.583 1.00 95.62 97 ARG A N 1
ATOM 759 C CA . ARG A 1 97 ? 13.271 -7.332 -17.041 1.00 95.62 97 ARG A CA 1
ATOM 760 C C . ARG A 1 97 ? 12.708 -8.573 -17.735 1.00 95.62 97 ARG A C 1
ATOM 762 O O . ARG A 1 97 ? 12.054 -8.431 -18.766 1.00 95.62 97 ARG A O 1
ATOM 769 N N . ARG A 1 98 ? 12.967 -9.762 -17.183 1.00 95.06 98 ARG A N 1
ATOM 770 C CA . ARG A 1 98 ? 12.464 -11.032 -17.720 1.00 95.06 98 ARG A CA 1
ATOM 771 C C . ARG A 1 98 ? 10.936 -11.081 -17.695 1.00 95.06 98 ARG A C 1
ATOM 773 O O . ARG A 1 98 ? 10.337 -11.327 -18.734 1.00 95.06 98 ARG A O 1
ATOM 780 N N . TYR A 1 99 ? 10.319 -10.749 -16.560 1.00 94.81 99 TYR A N 1
ATOM 781 C CA . TYR A 1 99 ? 8.862 -10.702 -16.420 1.00 94.81 99 TYR A CA 1
ATOM 782 C C . TYR A 1 99 ? 8.220 -9.791 -17.474 1.00 94.81 99 TYR A C 1
ATOM 784 O O . TYR A 1 99 ? 7.248 -10.173 -18.123 1.00 94.81 99 TYR A O 1
ATOM 792 N N . ILE A 1 100 ? 8.777 -8.593 -17.677 1.00 93.75 100 ILE A N 1
ATOM 793 C CA . ILE A 1 100 ? 8.246 -7.619 -18.640 1.00 93.75 100 ILE A CA 1
ATOM 794 C C . ILE A 1 100 ? 8.369 -8.142 -20.076 1.00 93.75 100 ILE A C 1
ATOM 796 O O . ILE A 1 100 ? 7.407 -8.050 -20.841 1.00 93.75 100 ILE A O 1
ATOM 800 N N . ALA A 1 101 ? 9.517 -8.725 -20.429 1.00 93.06 101 ALA A N 1
ATOM 801 C CA . ALA A 1 101 ? 9.731 -9.295 -21.754 1.00 93.06 101 ALA A CA 1
ATOM 802 C C . ALA A 1 101 ? 8.748 -10.441 -22.046 1.00 93.06 101 ALA A C 1
ATOM 804 O O . ALA A 1 101 ? 8.120 -10.446 -23.101 1.00 93.06 101 ALA A O 1
ATOM 805 N N . GLU A 1 102 ? 8.559 -11.359 -21.097 1.00 91.25 102 GLU A N 1
ATOM 806 C CA . GLU A 1 102 ? 7.694 -12.535 -21.256 1.00 91.25 102 GLU A CA 1
ATOM 807 C C . GLU A 1 102 ? 6.200 -12.186 -21.255 1.00 91.25 102 GLU A C 1
ATOM 809 O O . GLU A 1 102 ? 5.433 -12.726 -22.048 1.00 91.25 102 GLU A O 1
ATOM 814 N N . ARG A 1 103 ? 5.760 -11.290 -20.363 1.00 86.06 103 ARG A N 1
ATOM 815 C CA . ARG A 1 103 ? 4.327 -11.012 -20.154 1.00 86.06 103 ARG A CA 1
ATOM 816 C C . ARG A 1 103 ? 3.779 -9.895 -21.027 1.00 86.06 103 ARG A C 1
ATOM 818 O O . ARG A 1 103 ? 2.571 -9.846 -21.244 1.00 86.06 103 ARG A O 1
ATOM 825 N N . LYS A 1 104 ? 4.626 -8.962 -21.464 1.00 79.44 104 LYS A N 1
ATOM 826 C CA . LYS A 1 104 ? 4.200 -7.778 -22.225 1.00 79.44 104 LYS A CA 1
ATOM 827 C C . LYS A 1 104 ? 4.821 -7.701 -23.617 1.00 79.44 104 LYS A C 1
ATOM 829 O O . LYS A 1 104 ? 4.398 -6.854 -24.392 1.00 79.44 104 LYS A O 1
ATOM 834 N N . GLY A 1 105 ? 5.808 -8.543 -23.940 1.00 84.56 105 GLY A N 1
ATOM 835 C CA . GLY A 1 105 ? 6.485 -8.513 -25.241 1.00 84.56 105 GLY A CA 1
ATOM 836 C C . GLY A 1 105 ? 7.304 -7.239 -25.478 1.00 84.56 105 GLY A C 1
ATOM 837 O O . GLY A 1 105 ? 7.634 -6.923 -26.617 1.00 84.56 105 GLY A O 1
ATOM 838 N N . VAL A 1 106 ? 7.623 -6.485 -24.418 1.00 80.88 106 VAL A N 1
ATOM 839 C CA . VAL A 1 106 ? 8.381 -5.229 -24.504 1.00 80.88 106 VAL A CA 1
ATOM 840 C C . VAL A 1 106 ? 9.730 -5.387 -23.816 1.00 80.88 106 VAL A C 1
ATOM 842 O O . VAL A 1 106 ? 9.830 -5.949 -22.729 1.00 80.88 106 VAL A O 1
ATOM 845 N N . ILE A 1 107 ? 10.781 -4.832 -24.420 1.00 85.25 107 ILE A N 1
ATOM 846 C CA . ILE A 1 107 ? 12.116 -4.772 -23.820 1.00 85.25 107 ILE A CA 1
ATOM 847 C C . ILE A 1 107 ? 12.424 -3.325 -23.460 1.00 85.25 107 ILE A C 1
ATOM 849 O O . ILE A 1 107 ? 12.535 -2.457 -24.325 1.00 85.25 107 ILE A O 1
ATOM 853 N N . PHE A 1 108 ? 12.596 -3.054 -22.168 1.00 86.75 108 PHE A N 1
ATOM 854 C CA . PHE A 1 108 ? 13.050 -1.740 -21.725 1.00 86.75 108 PHE A CA 1
ATOM 855 C C . PHE A 1 108 ? 14.570 -1.617 -21.884 1.00 86.75 108 PHE A C 1
ATOM 857 O O . PHE A 1 108 ? 15.306 -2.519 -21.467 1.00 86.75 108 PHE A O 1
ATOM 864 N N . PRO A 1 109 ? 15.075 -0.484 -22.409 1.00 91.50 109 PRO A N 1
ATOM 865 C CA . PRO A 1 109 ? 16.490 -0.158 -22.311 1.00 91.50 109 PRO A CA 1
ATOM 866 C C . PRO A 1 109 ? 16.944 -0.151 -20.849 1.00 91.50 109 PRO A C 1
ATOM 868 O O . PRO A 1 109 ? 16.203 0.298 -19.968 1.00 91.50 109 PRO A O 1
ATOM 871 N N . LYS A 1 110 ? 18.185 -0.584 -20.587 1.00 92.38 110 LYS A N 1
ATOM 872 C CA . LYS A 1 110 ? 18.718 -0.708 -19.219 1.00 92.38 110 LYS A CA 1
ATOM 873 C C . LYS A 1 110 ? 18.568 0.574 -18.403 1.00 92.38 110 LYS A C 1
ATOM 875 O O . LYS A 1 110 ? 18.026 0.539 -17.302 1.00 92.38 110 LYS A O 1
ATOM 880 N N . ALA A 1 111 ? 18.970 1.704 -18.984 1.00 94.62 111 ALA A N 1
ATOM 881 C CA . ALA A 1 111 ? 18.866 3.012 -18.346 1.00 94.62 111 ALA A CA 1
ATOM 882 C C . ALA A 1 111 ? 17.416 3.400 -18.005 1.00 94.62 111 ALA A C 1
ATOM 884 O O . ALA A 1 111 ? 17.173 4.018 -16.971 1.00 94.62 111 ALA A O 1
ATOM 885 N N . THR A 1 112 ? 16.448 3.017 -18.843 1.00 93.94 112 THR A N 1
ATOM 886 C CA . THR A 1 112 ? 15.027 3.303 -18.611 1.00 93.94 112 THR A CA 1
ATOM 887 C C . THR A 1 112 ? 14.492 2.506 -17.431 1.00 93.94 112 THR A C 1
ATOM 889 O O . THR A 1 112 ? 13.911 3.108 -16.535 1.00 93.94 112 THR A O 1
ATOM 892 N N . LEU A 1 113 ? 14.743 1.192 -17.380 1.00 95.69 113 LEU A N 1
ATOM 893 C CA . LEU A 1 113 ? 14.297 0.355 -16.262 1.00 95.69 113 LEU A CA 1
ATOM 894 C C . LEU A 1 113 ? 14.892 0.843 -14.933 1.00 95.69 113 LEU A C 1
ATOM 896 O O . LEU A 1 113 ? 14.158 1.065 -13.974 1.00 95.69 113 LEU A O 1
ATOM 900 N N . THR A 1 114 ? 16.201 1.110 -14.898 1.00 97.19 114 THR A N 1
ATOM 901 C CA . THR A 1 114 ? 16.870 1.636 -13.699 1.00 97.19 114 THR A CA 1
ATOM 902 C C . THR A 1 114 ? 16.300 2.985 -13.261 1.00 97.19 114 THR A C 1
ATOM 904 O O . THR A 1 114 ? 16.073 3.194 -12.073 1.00 97.19 114 THR A O 1
ATOM 907 N N . ARG A 1 115 ? 16.047 3.911 -14.195 1.00 97.75 115 ARG A N 1
ATOM 908 C CA . ARG A 1 115 ? 15.464 5.219 -13.866 1.00 97.75 115 ARG A CA 1
ATOM 909 C C . ARG A 1 115 ? 14.045 5.086 -13.316 1.00 97.75 115 ARG A C 1
ATOM 911 O O . ARG A 1 115 ? 13.709 5.800 -12.377 1.00 97.75 115 ARG A O 1
ATOM 918 N N . THR A 1 116 ? 13.227 4.198 -13.882 1.00 97.75 116 THR A N 1
ATOM 919 C CA . THR A 1 116 ? 11.854 3.998 -13.407 1.00 97.75 116 THR A CA 1
ATOM 920 C C . THR A 1 116 ? 11.825 3.355 -12.023 1.00 97.75 116 THR A C 1
ATOM 922 O O . THR A 1 116 ? 11.095 3.847 -11.173 1.00 97.75 116 THR A O 1
ATOM 925 N N . ILE A 1 117 ? 12.668 2.353 -11.748 1.00 98.00 117 ILE A N 1
ATOM 926 C CA . ILE A 1 117 ? 12.796 1.769 -10.399 1.00 98.00 117 ILE A CA 1
ATOM 927 C C . ILE A 1 117 ? 13.179 2.852 -9.384 1.00 98.00 117 ILE A C 1
ATOM 929 O O . ILE A 1 117 ? 12.461 3.055 -8.413 1.00 98.00 117 ILE A O 1
ATOM 933 N N . LYS A 1 118 ? 14.217 3.650 -9.672 1.00 98.06 118 LYS A N 1
ATOM 934 C CA . LYS A 1 118 ? 14.620 4.769 -8.801 1.00 98.06 118 LYS A CA 1
ATOM 935 C C . LYS A 1 118 ? 13.508 5.795 -8.585 1.00 98.06 118 LYS A C 1
ATOM 937 O O . LYS A 1 118 ? 13.450 6.432 -7.538 1.00 98.06 118 LYS A O 1
ATOM 942 N N . LYS A 1 119 ? 12.648 6.016 -9.584 1.00 98.00 119 LYS A N 1
ATOM 943 C CA . LYS A 1 119 ? 11.484 6.897 -9.434 1.00 98.00 119 LYS A CA 1
ATOM 944 C C . LYS A 1 119 ? 10.462 6.288 -8.470 1.00 98.00 119 LYS A C 1
ATOM 946 O O . LYS A 1 119 ? 10.002 7.001 -7.589 1.00 98.00 119 LYS A O 1
ATOM 951 N N . LEU A 1 120 ? 10.151 4.999 -8.601 1.00 98.38 120 LEU A N 1
ATOM 952 C CA . LEU A 1 120 ? 9.242 4.290 -7.693 1.00 98.38 120 LEU A CA 1
ATOM 953 C C . LEU A 1 120 ? 9.770 4.266 -6.247 1.00 98.38 120 LEU A C 1
ATOM 955 O O . LEU A 1 120 ? 8.991 4.442 -5.314 1.00 98.38 120 LEU A O 1
ATOM 959 N N . GLU A 1 121 ? 11.088 4.146 -6.064 1.00 97.88 121 GLU A N 1
ATOM 960 C CA . GLU A 1 121 ? 11.737 4.267 -4.749 1.00 97.88 121 GLU A CA 1
ATOM 961 C C . GLU A 1 121 ? 11.619 5.677 -4.166 1.00 97.88 121 GLU A C 1
ATOM 963 O O . GLU A 1 121 ? 11.289 5.845 -2.996 1.00 97.88 121 GLU A O 1
ATOM 968 N N . LYS A 1 122 ? 11.823 6.715 -4.988 1.00 97.50 122 LYS A N 1
ATOM 969 C CA . LYS A 1 122 ? 11.621 8.112 -4.566 1.00 97.50 122 LYS A CA 1
ATOM 970 C C . LYS A 1 122 ? 10.176 8.404 -4.167 1.00 97.50 122 LYS A C 1
ATOM 972 O O . LYS A 1 122 ? 9.954 9.223 -3.283 1.00 97.50 122 LYS A O 1
ATOM 977 N N . LEU A 1 123 ? 9.213 7.739 -4.802 1.00 96.12 123 LEU A N 1
ATOM 978 C CA . LEU A 1 123 ? 7.799 7.800 -4.425 1.00 96.12 123 LEU A CA 1
ATOM 979 C C . LEU A 1 123 ? 7.480 6.982 -3.164 1.00 96.12 123 LEU A C 1
ATOM 981 O O . LEU A 1 123 ? 6.342 6.996 -2.718 1.00 96.12 123 LEU A O 1
ATOM 985 N N . SER A 1 124 ? 8.462 6.287 -2.576 1.00 95.50 124 SER A N 1
ATOM 986 C CA . SER A 1 124 ? 8.280 5.403 -1.417 1.00 95.50 124 SER A CA 1
ATOM 987 C C . SER A 1 124 ? 7.255 4.284 -1.644 1.00 95.50 124 SER A C 1
ATOM 989 O O . SER A 1 124 ? 6.653 3.801 -0.692 1.00 95.50 124 SER A O 1
ATOM 991 N N . LEU A 1 125 ? 7.072 3.845 -2.894 1.00 97.25 125 LEU A N 1
ATOM 992 C CA . LEU A 1 125 ? 6.226 2.687 -3.208 1.00 97.25 125 LEU A CA 1
ATOM 993 C C . LEU A 1 125 ? 6.982 1.375 -2.980 1.00 97.25 125 LEU A C 1
ATOM 995 O O . LEU A 1 125 ? 6.413 0.385 -2.523 1.00 97.25 125 LEU A O 1
ATOM 999 N N . ILE A 1 126 ? 8.277 1.382 -3.301 1.00 98.19 126 ILE A N 1
ATOM 1000 C CA . ILE A 1 126 ? 9.166 0.229 -3.173 1.00 98.19 126 ILE A CA 1
ATOM 1001 C C . ILE A 1 126 ? 10.533 0.635 -2.615 1.00 98.19 126 ILE A C 1
ATOM 1003 O O . ILE A 1 126 ? 10.911 1.805 -2.661 1.00 98.19 126 ILE A O 1
ATOM 1007 N N . ARG A 1 127 ? 11.302 -0.347 -2.154 1.00 97.50 127 ARG A N 1
ATOM 1008 C CA . ARG A 1 127 ? 12.739 -0.264 -1.873 1.00 97.50 127 ARG A CA 1
ATOM 1009 C C . ARG A 1 127 ? 13.357 -1.621 -2.157 1.00 97.50 127 ARG A C 1
ATOM 1011 O O . ARG A 1 127 ? 12.772 -2.618 -1.760 1.00 97.50 127 ARG A O 1
ATOM 1018 N N . ASP A 1 128 ? 14.485 -1.663 -2.862 1.00 97.06 128 ASP A N 1
ATOM 1019 C CA . ASP A 1 128 ? 15.201 -2.919 -3.137 1.00 97.06 128 ASP A CA 1
ATOM 1020 C C . ASP A 1 128 ? 14.286 -4.029 -3.698 1.00 97.06 128 ASP A C 1
ATOM 1022 O O . ASP A 1 128 ? 14.416 -5.200 -3.365 1.00 97.06 128 ASP A O 1
ATOM 1026 N N . TYR A 1 129 ? 13.369 -3.651 -4.600 1.00 97.94 129 TYR A N 1
ATOM 1027 C CA . TYR A 1 129 ? 12.370 -4.544 -5.213 1.00 97.94 129 TYR A CA 1
ATOM 1028 C C . TYR A 1 129 ? 11.348 -5.146 -4.238 1.00 97.94 129 TYR A C 1
ATOM 1030 O O . TYR A 1 129 ? 10.722 -6.155 -4.550 1.00 97.94 129 TYR A O 1
ATOM 1038 N N . GLU A 1 130 ? 11.108 -4.503 -3.103 1.00 97.62 130 GLU A N 1
ATOM 1039 C CA . GLU A 1 130 ? 10.050 -4.863 -2.164 1.00 97.62 130 GLU A CA 1
ATOM 1040 C C . GLU A 1 130 ? 9.108 -3.685 -1.947 1.00 97.62 130 GLU A C 1
ATOM 1042 O O . GLU A 1 130 ? 9.529 -2.529 -1.945 1.00 97.62 130 GLU A O 1
ATOM 1047 N N . PHE A 1 131 ? 7.814 -3.962 -1.790 1.00 97.94 131 PHE A N 1
ATOM 1048 C CA . PHE A 1 131 ? 6.842 -2.926 -1.453 1.00 97.94 131 PHE A CA 1
ATOM 1049 C C . PHE A 1 131 ? 7.033 -2.482 -0.010 1.00 97.94 131 PHE A C 1
ATOM 1051 O O . PHE A 1 131 ? 7.125 -3.314 0.888 1.00 97.94 131 PHE A O 1
ATOM 1058 N N . LEU A 1 132 ? 7.022 -1.168 0.206 1.00 96.06 132 LEU A N 1
ATOM 1059 C CA . LEU A 1 132 ? 7.053 -0.592 1.553 1.00 96.06 132 LEU A CA 1
ATOM 1060 C C . LEU A 1 132 ? 5.687 -0.665 2.253 1.00 96.06 132 LEU A C 1
ATOM 1062 O O . LEU A 1 132 ? 5.589 -0.391 3.447 1.00 96.06 132 LEU A O 1
ATOM 1066 N N . ASP A 1 133 ? 4.643 -1.026 1.509 1.00 96.38 133 ASP A N 1
ATOM 1067 C CA . ASP A 1 133 ? 3.266 -1.083 1.973 1.00 96.38 133 ASP A CA 1
ATOM 1068 C C . ASP A 1 133 ? 2.554 -2.326 1.395 1.00 96.38 133 ASP A C 1
ATOM 1070 O O . ASP A 1 133 ? 2.466 -2.472 0.165 1.00 96.38 133 ASP A O 1
ATOM 1074 N N . PRO A 1 134 ? 2.055 -3.244 2.248 1.00 95.75 134 PRO A N 1
ATOM 1075 C CA . PRO A 1 134 ? 1.384 -4.459 1.794 1.00 95.75 134 PRO A CA 1
ATOM 1076 C C . PRO A 1 134 ? 0.080 -4.179 1.034 1.00 95.75 134 PRO A C 1
ATOM 1078 O O . PRO A 1 134 ? -0.247 -4.931 0.113 1.00 95.75 134 PRO A O 1
ATOM 1081 N N . VAL A 1 135 ? -0.635 -3.091 1.337 1.00 96.94 135 VAL A N 1
ATOM 1082 C CA . VAL A 1 135 ? -1.858 -2.697 0.618 1.00 96.94 135 VAL A CA 1
ATOM 1083 C C . VAL A 1 135 ? -1.513 -2.311 -0.816 1.00 96.94 135 VAL A C 1
ATOM 1085 O O . VAL A 1 135 ? -2.141 -2.797 -1.758 1.00 96.94 135 VAL A O 1
ATOM 1088 N N . TYR A 1 136 ? -0.440 -1.543 -1.015 1.00 97.88 136 TYR A N 1
ATOM 1089 C CA . TYR A 1 136 ? 0.046 -1.210 -2.357 1.00 97.88 136 TYR A CA 1
ATOM 1090 C C . TYR A 1 136 ? 0.540 -2.434 -3.137 1.00 97.88 136 TYR A C 1
ATOM 1092 O O . TYR A 1 136 ? 0.365 -2.490 -4.355 1.00 97.88 136 TYR A O 1
ATOM 1100 N N . LYS A 1 137 ? 1.114 -3.442 -2.467 1.00 98.00 137 LYS A N 1
ATOM 1101 C CA . LYS A 1 137 ? 1.474 -4.719 -3.109 1.00 98.00 137 LYS A CA 1
ATOM 1102 C C . LYS A 1 137 ? 0.238 -5.465 -3.619 1.00 98.00 137 LYS A C 1
ATOM 1104 O O . LYS A 1 137 ? 0.238 -5.979 -4.743 1.00 98.00 137 LYS A O 1
ATOM 1109 N N . LEU A 1 138 ? -0.816 -5.526 -2.803 1.00 97.00 138 LEU A N 1
ATOM 1110 C CA . LEU A 1 138 ? -2.095 -6.129 -3.183 1.00 97.00 138 LEU A CA 1
ATOM 1111 C C . LEU A 1 138 ? -2.738 -5.357 -4.343 1.00 97.00 138 LEU A C 1
ATOM 1113 O O . LEU A 1 138 ? -3.123 -5.971 -5.338 1.00 97.00 138 LEU A O 1
ATOM 1117 N N . ALA A 1 139 ? -2.761 -4.025 -4.270 1.00 98.00 139 ALA A N 1
ATOM 1118 C CA . ALA A 1 139 ? -3.277 -3.164 -5.332 1.00 98.00 139 ALA A CA 1
ATOM 1119 C C . ALA A 1 139 ? -2.504 -3.342 -6.647 1.00 98.00 139 ALA A C 1
ATOM 1121 O O . ALA A 1 139 ? -3.102 -3.541 -7.701 1.00 98.00 139 ALA A O 1
ATOM 1122 N N . ALA A 1 140 ? -1.170 -3.382 -6.596 1.00 98.00 140 ALA A N 1
ATOM 1123 C CA . ALA A 1 140 ? -0.334 -3.595 -7.776 1.00 98.00 140 ALA A CA 1
ATOM 1124 C C . ALA A 1 140 ? -0.568 -4.957 -8.453 1.00 98.00 140 ALA A C 1
ATOM 1126 O O . ALA A 1 140 ? -0.339 -5.100 -9.655 1.00 98.00 140 ALA A O 1
ATOM 1127 N N . SER A 1 141 ? -1.047 -5.953 -7.703 1.00 96.19 141 SER A N 1
ATOM 1128 C CA . SER A 1 141 ? -1.424 -7.262 -8.249 1.00 96.19 141 SER A CA 1
ATOM 1129 C C . SER A 1 141 ? -2.723 -7.209 -9.070 1.00 96.19 141 SER A C 1
ATOM 1131 O O . SER A 1 141 ? -2.930 -8.080 -9.916 1.00 96.19 141 SER A O 1
ATOM 1133 N N . ARG A 1 142 ? -3.568 -6.184 -8.853 1.00 95.25 142 ARG A N 1
ATOM 1134 C CA . ARG A 1 142 ? -4.835 -5.931 -9.566 1.00 95.25 142 ARG A CA 1
ATOM 1135 C C . ARG A 1 142 ? -4.682 -5.038 -10.818 1.00 95.25 142 ARG A C 1
ATOM 1137 O O . ARG A 1 142 ? -5.660 -4.872 -11.541 1.00 95.25 142 ARG A O 1
ATOM 1144 N N . LEU A 1 143 ? -3.486 -4.486 -11.082 1.00 91.56 143 LEU A N 1
ATOM 1145 C CA . LEU A 1 143 ? -3.162 -3.671 -12.276 1.00 91.56 143 LEU A CA 1
ATOM 1146 C C . LEU A 1 143 ? -3.195 -4.450 -13.599 1.00 91.56 143 LEU A C 1
ATOM 1148 O O . LEU A 1 143 ? -3.053 -5.694 -13.577 1.00 91.56 143 LEU A O 1
#

Mean predicted aligned error: 3.44 Å

Secondary structure (DSSP, 8-state):
--B--HHHHHHHHHHHHHHTT----HHHHHHHHHHHTTBHHHHHHHHHHHHTT---HHHHHHHHHHHHHHHHTTS-HHHHHHHHHHHTT--SHHHHHHHHHHHHS----HHHHHHHHHHHHHTTSEETTEES-HHHHHHHHT-

InterPro domains:
  IPR036388 Winged helix-like DNA-binding domain superfamily [G3DSA:1.10.10.10] (78-140)
  IPR036390 Winged helix DNA-binding domain superfamily [SSF46785] (75-140)
  IPR048907 MCM, C-terminal domain [PF21100] (77-130)

Organism: NCBI:txid2478471